Protein AF-A0A1H8M1Q2-F1 (afdb_monomer_lite)

Secondary structure (DSSP, 8-state):
-PPPPPPTT--HHHHHHHHHHHHHTT-EEE--TTT--EEEEE-TTS-EEEEEETTTBS---TTSTTEEEEEE-TTS-EEEEEEEE-HHHHHHHHHHS-------

Foldseek 3Di:
DPAQDDPPPQDPVQVVVLVVLLVVLVWDWDPPPGYETWTWDQAPQLKIKTKGFAPGYHGDGQQDQGIKIWIAHNVRHTDDIDTSDGNVVNSVVSVPPPNPDPPD

Radius of gyration: 13.9 Å; chains: 1; bounding box: 31×35×34 Å

pLDDT: mean 76.12, std 16.34, range [36.72, 92.94]

Sequence (104 aa):
MRPIPEAADVTEADRLQCRTLIEAANFYAVDYERDGACWERVLPSGECLVLAVWKSGLFGKPERKEWTLVRYTGRGTLGDETGPMTLHEALSHVAALPALRRCS

Structure (mmCIF, N/CA/C/O backbone):
data_AF-A0A1H8M1Q2-F1
#
_entry.id   AF-A0A1H8M1Q2-F1
#
loop_
_atom_site.group_PDB
_atom_site.id
_atom_site.type_symbol
_atom_site.label_atom_id
_atom_site.label_alt_id
_atom_site.label_comp_id
_atom_site.label_asym_id
_atom_site.label_entity_id
_atom_site.label_seq_id
_atom_site.pdbx_PDB_ins_code
_atom_site.Cartn_x
_atom_site.Cartn_y
_atom_site.Cartn_z
_atom_site.occupancy
_atom_site.B_iso_or_equiv
_atom_site.auth_seq_id
_atom_site.auth_comp_id
_atom_site.auth_asym_id
_atom_site.auth_atom_id
_atom_site.pdbx_PDB_model_num
ATOM 1 N N . MET A 1 1 ? 13.875 -20.958 2.516 1.00 41.91 1 MET A N 1
ATOM 2 C CA . MET A 1 1 ? 13.239 -20.239 1.397 1.00 41.91 1 MET A CA 1
ATOM 3 C C . MET A 1 1 ? 14.352 -19.632 0.557 1.00 41.91 1 MET A C 1
ATOM 5 O O . MET A 1 1 ? 15.412 -1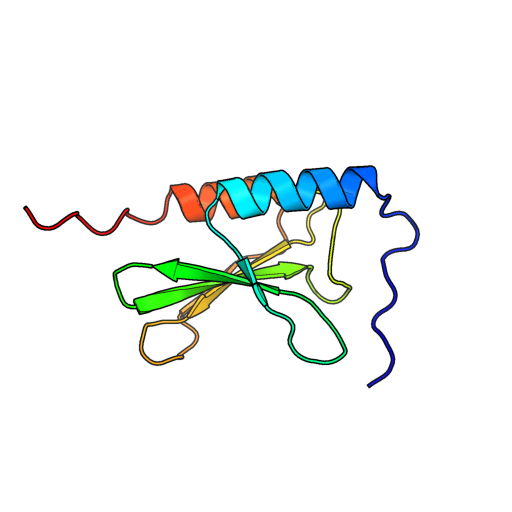9.359 1.110 1.00 41.91 1 MET A O 1
ATOM 9 N N . ARG A 1 2 ? 14.197 -19.600 -0.770 1.00 42.44 2 ARG A N 1
ATOM 10 C CA . ARG A 1 2 ? 15.149 -18.914 -1.659 1.00 42.44 2 ARG A CA 1
ATOM 11 C C . ARG A 1 2 ? 14.726 -17.442 -1.714 1.00 42.44 2 ARG A C 1
ATOM 13 O O . ARG A 1 2 ? 13.515 -17.260 -1.821 1.00 42.44 2 ARG A O 1
ATOM 20 N N . PRO A 1 3 ? 15.671 -16.479 -1.717 1.00 47.25 3 PRO A N 1
ATOM 21 C CA . PRO A 1 3 ? 15.361 -15.064 -1.880 1.00 47.25 3 PRO A CA 1
ATOM 22 C C . PRO A 1 3 ? 14.397 -14.880 -3.045 1.00 47.25 3 PRO A C 1
ATOM 24 O O . PRO A 1 3 ? 14.708 -15.318 -4.160 1.00 47.25 3 PRO A O 1
ATOM 27 N N . ILE A 1 4 ? 13.227 -14.298 -2.794 1.00 49.28 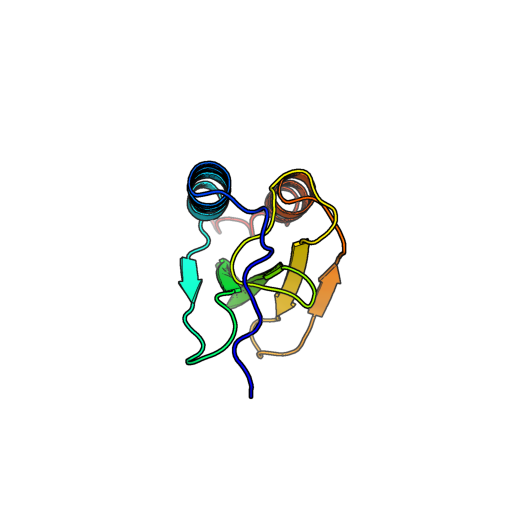4 ILE A N 1
ATOM 28 C CA . ILE A 1 4 ? 12.336 -13.883 -3.878 1.00 49.28 4 ILE A CA 1
ATOM 29 C C . ILE A 1 4 ? 13.115 -12.855 -4.718 1.00 49.28 4 ILE A C 1
ATOM 31 O O . ILE A 1 4 ? 13.554 -11.842 -4.171 1.00 49.28 4 ILE A O 1
ATOM 35 N N . PRO A 1 5 ? 13.374 -13.116 -6.013 1.00 51.81 5 PRO A N 1
ATOM 36 C CA . PRO A 1 5 ? 14.173 -12.210 -6.825 1.00 51.81 5 PRO A CA 1
ATOM 37 C C . PRO A 1 5 ? 13.444 -10.873 -6.969 1.00 51.81 5 PRO A C 1
ATOM 39 O O . PRO A 1 5 ? 12.255 -10.860 -7.288 1.00 51.81 5 PRO A O 1
ATOM 42 N N . GLU A 1 6 ? 14.156 -9.759 -6.767 1.00 52.53 6 GLU A N 1
ATOM 43 C CA . GLU A 1 6 ? 13.660 -8.445 -7.188 1.00 52.53 6 GLU A CA 1
ATOM 44 C C . GLU A 1 6 ? 13.249 -8.537 -8.665 1.00 52.53 6 GLU A C 1
ATOM 46 O O . GLU A 1 6 ? 13.958 -9.146 -9.476 1.00 52.53 6 GLU A O 1
ATOM 51 N N . ALA A 1 7 ? 12.098 -7.963 -9.025 1.00 60.12 7 ALA A N 1
ATOM 52 C CA . ALA A 1 7 ? 11.717 -7.870 -10.427 1.00 60.12 7 ALA A CA 1
ATOM 53 C C . ALA A 1 7 ? 12.842 -7.133 -11.172 1.00 60.12 7 ALA A C 1
ATOM 55 O O . ALA A 1 7 ? 13.179 -5.999 -10.834 1.00 60.12 7 ALA A O 1
ATOM 56 N N . ALA A 1 8 ? 13.459 -7.807 -12.149 1.00 63.88 8 ALA A N 1
ATOM 57 C CA . ALA A 1 8 ? 14.715 -7.388 -12.781 1.00 63.88 8 ALA A CA 1
ATOM 58 C C . ALA A 1 8 ? 14.654 -6.008 -13.465 1.00 63.88 8 ALA A C 1
ATOM 60 O O . ALA A 1 8 ? 15.675 -5.478 -13.895 1.00 63.88 8 ALA A O 1
ATOM 61 N N . ASP A 1 9 ? 13.456 -5.444 -13.592 1.00 77.06 9 ASP A N 1
ATOM 62 C CA . ASP A 1 9 ? 13.174 -4.178 -14.240 1.00 77.06 9 ASP A CA 1
ATOM 63 C C . ASP A 1 9 ? 12.723 -3.065 -13.277 1.00 77.06 9 ASP A C 1
ATOM 65 O O . ASP A 1 9 ? 12.343 -1.990 -13.747 1.00 77.06 9 ASP A O 1
ATOM 69 N N . VAL A 1 10 ? 12.745 -3.309 -11.961 1.00 76.06 10 VAL A N 1
ATOM 70 C CA . VAL A 1 10 ? 12.496 -2.295 -10.927 1.00 76.06 10 VAL A CA 1
ATOM 71 C C . VAL A 1 10 ? 13.769 -1.487 -10.695 1.00 76.06 10 VAL A C 1
ATOM 73 O O . VAL A 1 10 ? 14.808 -1.998 -10.273 1.00 76.06 10 VAL A O 1
ATOM 76 N N . THR A 1 11 ? 13.685 -0.190 -10.965 1.00 81.56 11 THR A N 1
ATOM 77 C CA . THR A 1 11 ? 14.804 0.739 -10.810 1.00 81.56 11 THR A CA 1
ATOM 78 C C . THR A 1 11 ? 14.868 1.314 -9.393 1.00 81.56 11 THR A C 1
ATOM 80 O O . THR A 1 11 ? 13.954 1.168 -8.582 1.00 81.56 11 THR A O 1
ATOM 83 N N . GLU A 1 12 ? 15.966 1.988 -9.054 1.00 80.44 12 GLU A N 1
ATOM 84 C CA . GLU A 1 12 ? 16.047 2.768 -7.811 1.00 80.44 12 GLU A CA 1
ATOM 85 C C . GLU A 1 12 ? 15.024 3.918 -7.782 1.00 80.44 12 GLU A C 1
ATOM 87 O O . GLU A 1 12 ? 14.442 4.192 -6.734 1.00 80.44 12 GLU A O 1
ATOM 92 N N . ALA A 1 13 ? 14.741 4.534 -8.935 1.00 84.06 13 ALA A N 1
ATOM 93 C CA . ALA A 1 13 ? 13.731 5.583 -9.052 1.00 84.06 13 ALA A CA 1
ATOM 94 C C . ALA A 1 13 ? 12.323 5.056 -8.728 1.00 84.06 13 ALA A C 1
ATOM 96 O O . ALA A 1 13 ? 11.601 5.693 -7.963 1.00 84.06 13 ALA A O 1
ATOM 97 N N . ASP A 1 14 ? 11.974 3.864 -9.225 1.00 82.19 14 ASP A N 1
ATOM 98 C CA . ASP A 1 14 ? 10.700 3.204 -8.907 1.00 82.19 14 ASP A CA 1
ATOM 99 C C . ASP A 1 14 ? 10.595 2.916 -7.402 1.00 82.19 14 ASP A C 1
ATOM 101 O O . ASP A 1 14 ? 9.576 3.200 -6.772 1.00 82.19 14 ASP A O 1
ATOM 105 N N . ARG A 1 15 ? 11.680 2.412 -6.791 1.00 79.62 15 ARG A N 1
ATOM 106 C CA . ARG A 1 15 ? 11.748 2.155 -5.342 1.00 79.62 15 ARG A CA 1
ATOM 107 C C . ARG A 1 15 ? 11.547 3.426 -4.526 1.00 79.62 15 ARG A C 1
ATOM 109 O O . ARG A 1 15 ? 10.778 3.415 -3.563 1.00 79.62 15 ARG A O 1
ATOM 116 N N . LEU A 1 16 ? 12.225 4.510 -4.901 1.00 83.44 16 LEU A N 1
ATOM 117 C CA . LEU A 1 16 ? 12.108 5.800 -4.227 1.00 83.44 16 LEU A CA 1
ATOM 118 C C . LEU A 1 16 ? 10.688 6.356 -4.360 1.00 83.44 16 LEU A C 1
ATOM 120 O O . LEU A 1 16 ? 10.099 6.754 -3.359 1.00 83.44 16 LEU A O 1
ATOM 124 N N . GLN A 1 17 ? 10.111 6.314 -5.563 1.00 85.88 17 GLN A N 1
ATOM 125 C CA . GLN A 1 17 ? 8.745 6.769 -5.810 1.00 85.88 17 GLN A CA 1
ATOM 126 C C . GLN A 1 17 ? 7.724 5.976 -4.988 1.00 85.88 17 GLN A C 1
ATOM 128 O O . GLN A 1 17 ? 6.892 6.575 -4.305 1.00 85.88 17 GLN A O 1
ATOM 133 N N . CYS A 1 18 ? 7.800 4.642 -5.010 1.00 85.56 18 CYS A N 1
ATOM 134 C CA . CYS A 1 18 ? 6.944 3.778 -4.201 1.00 85.56 18 CYS A CA 1
ATOM 135 C C . CYS A 1 18 ? 7.078 4.109 -2.714 1.00 85.56 18 CYS A C 1
ATOM 137 O O . CYS A 1 18 ? 6.071 4.349 -2.053 1.00 85.56 18 CYS A O 1
ATOM 139 N N . ARG A 1 19 ? 8.310 4.197 -2.197 1.00 84.88 19 ARG A N 1
ATOM 140 C CA . ARG A 1 19 ? 8.569 4.541 -0.793 1.00 84.88 19 ARG A CA 1
ATOM 141 C C . ARG A 1 19 ? 7.935 5.876 -0.413 1.00 84.88 19 ARG A C 1
ATOM 143 O O . ARG A 1 19 ? 7.185 5.924 0.553 1.00 84.88 19 ARG A O 1
ATOM 150 N N . THR A 1 20 ? 8.183 6.933 -1.186 1.00 87.06 20 THR A N 1
ATOM 151 C CA . THR A 1 20 ? 7.633 8.266 -0.906 1.00 87.06 20 THR A CA 1
ATOM 152 C C . THR A 1 20 ? 6.106 8.252 -0.854 1.00 87.06 20 THR A C 1
ATOM 154 O O . THR A 1 20 ? 5.521 8.846 0.048 1.00 87.06 20 THR A O 1
ATOM 157 N N . LEU A 1 21 ? 5.447 7.556 -1.785 1.00 89.06 21 LEU A N 1
ATOM 158 C CA . LEU A 1 21 ? 3.986 7.452 -1.812 1.00 89.06 21 LEU A CA 1
ATOM 159 C C . LEU A 1 21 ? 3.432 6.655 -0.620 1.00 89.06 21 LEU A C 1
ATOM 161 O O . LEU A 1 21 ? 2.421 7.042 -0.033 1.00 89.06 21 LEU A O 1
ATOM 165 N N . ILE A 1 22 ? 4.095 5.559 -0.253 1.00 87.44 22 ILE A N 1
ATOM 166 C CA . ILE A 1 22 ? 3.681 4.668 0.836 1.00 87.44 22 ILE A CA 1
ATOM 167 C C . ILE A 1 22 ? 3.877 5.343 2.203 1.00 87.44 22 ILE A C 1
ATOM 169 O O . ILE A 1 22 ? 2.959 5.353 3.026 1.00 87.44 22 ILE A O 1
ATOM 173 N N . GLU A 1 23 ? 5.025 5.986 2.424 1.00 86.69 23 GLU A N 1
ATOM 174 C CA . GLU A 1 23 ? 5.316 6.747 3.646 1.00 86.69 23 GLU A CA 1
ATOM 175 C C . GLU A 1 23 ? 4.374 7.951 3.798 1.00 86.69 23 GLU A C 1
ATOM 177 O O . GLU A 1 23 ? 3.857 8.195 4.890 1.00 86.69 23 GLU A O 1
ATOM 182 N N . ALA A 1 24 ? 4.053 8.658 2.705 1.00 89.06 24 ALA A N 1
ATOM 183 C CA . ALA A 1 24 ? 3.062 9.739 2.720 1.00 89.06 24 ALA A CA 1
ATOM 184 C C . ALA A 1 24 ? 1.659 9.256 3.137 1.00 89.06 24 ALA A C 1
ATOM 186 O O . ALA A 1 24 ? 0.866 10.023 3.688 1.00 89.06 24 ALA A O 1
ATOM 187 N N . ALA A 1 25 ? 1.356 7.973 2.927 1.00 88.94 25 ALA A N 1
ATOM 188 C CA . ALA A 1 25 ? 0.128 7.334 3.384 1.00 88.94 25 ALA A CA 1
ATOM 189 C C . ALA A 1 25 ? 0.210 6.778 4.822 1.00 88.94 25 ALA A C 1
ATOM 191 O O . ALA A 1 25 ? -0.740 6.128 5.270 1.00 88.94 25 ALA A O 1
ATOM 192 N N . ASN A 1 26 ? 1.275 7.095 5.570 1.00 89.94 26 ASN A N 1
ATOM 193 C CA . ASN A 1 26 ? 1.557 6.661 6.946 1.00 89.94 26 ASN A CA 1
ATOM 194 C C . ASN A 1 26 ? 1.732 5.147 7.106 1.00 89.94 26 ASN A C 1
ATOM 196 O O . ASN A 1 26 ? 1.334 4.577 8.123 1.00 89.94 26 ASN A O 1
ATOM 200 N N . PHE A 1 27 ? 2.285 4.495 6.090 1.00 88.88 27 PHE A N 1
ATOM 201 C CA . PHE A 1 27 ? 2.778 3.133 6.223 1.00 88.88 27 PHE A CA 1
ATOM 202 C C . PHE A 1 27 ? 4.259 3.133 6.592 1.00 88.88 27 PHE A C 1
ATOM 204 O O . PHE A 1 27 ? 5.010 4.034 6.217 1.00 88.88 27 PHE A O 1
ATOM 211 N N . TYR A 1 28 ? 4.679 2.079 7.278 1.00 84.75 28 TYR A N 1
ATOM 212 C CA . TYR A 1 28 ? 6.055 1.861 7.700 1.00 84.75 28 TYR A CA 1
ATOM 213 C C . TYR A 1 28 ? 6.535 0.512 7.179 1.00 84.75 28 TYR A C 1
ATOM 215 O O . TYR A 1 28 ? 5.768 -0.449 7.143 1.00 84.75 28 TYR A O 1
ATOM 223 N N . ALA A 1 29 ? 7.797 0.439 6.761 1.00 78.94 29 ALA A N 1
ATOM 224 C CA . ALA A 1 29 ? 8.387 -0.821 6.333 1.00 78.94 29 ALA A CA 1
ATOM 225 C C . ALA A 1 29 ? 8.493 -1.774 7.530 1.00 78.94 29 ALA A C 1
ATOM 227 O O . ALA A 1 29 ? 9.031 -1.397 8.573 1.00 78.94 29 ALA A O 1
ATOM 228 N N . VAL A 1 30 ? 8.008 -3.002 7.366 1.00 75.75 30 VAL A N 1
ATOM 229 C CA . VAL A 1 30 ? 8.166 -4.079 8.344 1.00 75.75 30 VAL A CA 1
ATOM 230 C C . VAL A 1 30 ? 9.044 -5.152 7.724 1.00 75.75 30 VAL A C 1
ATOM 232 O O . VAL A 1 30 ? 8.726 -5.721 6.679 1.00 75.75 30 VAL A O 1
ATOM 235 N N . ASP A 1 31 ? 10.189 -5.384 8.360 1.00 65.38 31 ASP A N 1
ATOM 236 C CA . ASP A 1 31 ? 11.164 -6.375 7.924 1.00 65.38 31 ASP A CA 1
ATOM 237 C C . ASP A 1 31 ? 10.802 -7.727 8.549 1.00 65.38 31 ASP A C 1
ATOM 239 O O . ASP A 1 31 ? 11.177 -8.037 9.681 1.00 65.38 31 ASP A O 1
ATOM 243 N N . TYR A 1 32 ? 10.005 -8.527 7.841 1.00 55.97 32 TYR A N 1
ATOM 244 C CA . TYR A 1 32 ? 9.898 -9.945 8.169 1.00 55.97 32 TYR A CA 1
ATOM 245 C C . TYR A 1 32 ? 11.163 -10.613 7.648 1.00 55.97 32 TYR A C 1
ATOM 247 O O . TYR A 1 32 ? 11.322 -10.786 6.437 1.00 55.97 32 TYR A O 1
ATOM 255 N N . GLU A 1 33 ? 12.071 -10.944 8.570 1.00 45.03 33 GLU A N 1
ATOM 256 C CA . GLU A 1 33 ? 13.387 -11.495 8.262 1.00 45.03 33 GLU A CA 1
ATOM 257 C C . GLU A 1 33 ? 13.314 -12.560 7.152 1.00 45.03 33 GLU A C 1
ATOM 259 O O . GLU A 1 33 ? 12.881 -13.692 7.379 1.00 45.03 33 GLU A O 1
ATOM 264 N N . ARG A 1 34 ? 13.806 -12.163 5.969 1.00 43.34 34 ARG A N 1
ATOM 265 C CA . ARG A 1 34 ? 14.325 -12.953 4.834 1.00 43.34 34 ARG A CA 1
ATOM 266 C C . ARG A 1 34 ? 13.634 -12.884 3.482 1.00 43.34 34 ARG A C 1
ATOM 268 O O . ARG A 1 34 ? 14.353 -13.176 2.536 1.00 43.34 34 ARG A O 1
ATOM 275 N N . ASP A 1 35 ? 12.368 -12.508 3.312 1.00 44.19 35 ASP A N 1
ATOM 276 C CA . ASP A 1 35 ? 11.759 -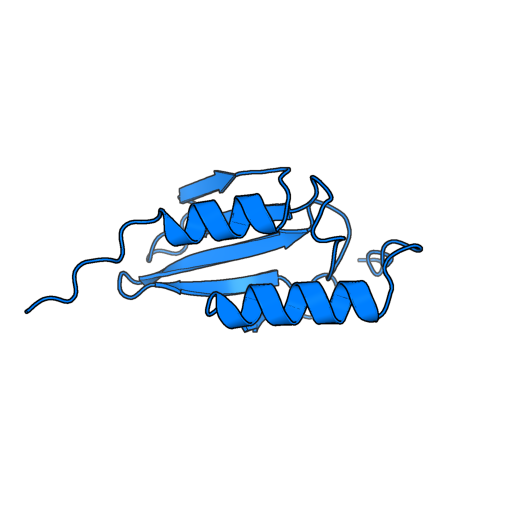12.706 1.975 1.00 44.19 35 ASP A CA 1
ATOM 277 C C . ASP A 1 35 ? 10.671 -11.715 1.527 1.00 44.19 35 ASP A C 1
ATOM 279 O O . ASP A 1 35 ? 10.091 -11.890 0.459 1.00 44.19 35 ASP A O 1
ATOM 283 N N . GLY A 1 36 ? 10.425 -10.613 2.234 1.00 49.25 36 GLY A N 1
ATOM 284 C CA . GLY A 1 36 ? 9.572 -9.571 1.662 1.00 49.25 36 GLY A CA 1
ATOM 285 C C . GLY A 1 36 ? 9.159 -8.516 2.663 1.00 49.25 36 GLY A C 1
ATOM 286 O O . GLY A 1 36 ? 8.366 -8.789 3.559 1.00 49.25 36 GLY A O 1
ATOM 287 N N . ALA A 1 37 ? 9.672 -7.301 2.480 1.00 60.53 37 ALA A N 1
ATOM 288 C CA . ALA A 1 37 ? 9.150 -6.130 3.158 1.00 60.53 37 ALA A CA 1
ATOM 289 C C . ALA A 1 37 ? 7.708 -5.909 2.719 1.00 60.53 37 ALA A C 1
ATOM 291 O O . ALA A 1 37 ? 7.425 -5.583 1.564 1.00 60.53 37 ALA A O 1
ATOM 292 N N . CYS A 1 38 ? 6.802 -6.082 3.663 1.00 78.25 38 CYS A N 1
ATOM 293 C CA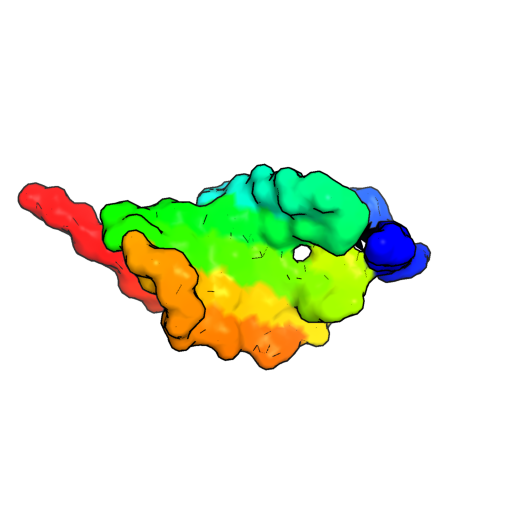 . CYS A 1 38 ? 5.495 -5.482 3.579 1.00 78.25 38 CYS A CA 1
ATOM 294 C C . CYS A 1 38 ? 5.533 -4.125 4.275 1.00 78.25 38 CYS A C 1
ATOM 296 O O . CYS A 1 38 ? 6.410 -3.817 5.086 1.00 78.25 38 CYS A O 1
ATOM 298 N N . TRP A 1 39 ? 4.554 -3.306 3.945 1.00 86.62 39 TRP A N 1
ATOM 299 C CA . TRP A 1 39 ? 4.367 -2.004 4.546 1.00 86.62 39 TRP A CA 1
ATOM 300 C C . TRP A 1 39 ? 3.134 -2.075 5.416 1.00 86.62 39 TRP A C 1
ATOM 302 O O . TRP A 1 39 ? 2.072 -2.465 4.937 1.00 86.62 39 TRP A O 1
ATOM 312 N N . GLU A 1 40 ? 3.254 -1.703 6.681 1.00 89.12 40 GLU A N 1
ATOM 313 C CA . GLU A 1 40 ? 2.146 -1.783 7.623 1.00 89.12 40 GLU A CA 1
ATOM 314 C C . GLU A 1 40 ? 1.708 -0.400 8.094 1.00 89.12 40 GLU A C 1
ATOM 316 O O . GLU A 1 40 ? 2.515 0.512 8.284 1.00 89.12 40 GLU A O 1
ATOM 321 N N . ARG A 1 41 ? 0.404 -0.249 8.304 1.00 90.62 41 ARG A N 1
ATOM 322 C CA . ARG A 1 41 ? -0.204 0.918 8.933 1.00 90.62 41 ARG A CA 1
ATOM 323 C C . ARG A 1 41 ? -1.238 0.458 9.943 1.00 90.62 41 ARG A C 1
ATOM 325 O O . ARG A 1 41 ? -2.262 -0.115 9.579 1.00 90.62 41 ARG A O 1
ATOM 332 N N . VAL A 1 42 ? -1.013 0.795 11.207 1.00 88.62 42 VAL A N 1
ATOM 333 C CA . VAL A 1 42 ? -1.983 0.557 12.278 1.00 88.62 42 VAL A CA 1
ATOM 334 C C . VAL A 1 42 ? -2.941 1.743 12.366 1.00 88.62 42 VAL A C 1
ATOM 336 O O . VAL A 1 42 ? -2.531 2.899 12.479 1.00 88.62 42 VAL A O 1
ATOM 339 N N . LEU A 1 43 ? -4.237 1.462 12.285 1.00 86.94 43 LEU A N 1
ATOM 340 C CA . LEU A 1 43 ? -5.304 2.440 12.454 1.00 86.94 43 LEU A CA 1
ATOM 341 C C . LEU A 1 43 ? -5.619 2.646 13.946 1.00 86.94 43 LEU A C 1
ATOM 343 O O . LEU A 1 43 ? -5.422 1.733 14.747 1.00 86.94 43 LEU A O 1
ATOM 347 N N . PRO A 1 44 ? -6.197 3.796 14.344 1.00 83.94 44 PRO A N 1
ATOM 348 C CA . PRO A 1 44 ? -6.595 4.039 15.735 1.00 83.94 44 PRO A CA 1
ATOM 349 C C . PRO A 1 44 ? -7.594 3.023 16.318 1.00 83.94 44 PRO A C 1
ATOM 351 O O . PRO A 1 44 ? -7.672 2.880 17.533 1.00 83.94 44 PRO A O 1
ATOM 354 N N . SER A 1 45 ? -8.350 2.304 15.479 1.00 83.50 45 SER A N 1
ATOM 355 C CA . SER A 1 45 ? -9.209 1.181 15.902 1.00 83.50 45 SER A CA 1
ATOM 356 C C . SER A 1 45 ? -8.437 -0.058 16.354 1.00 83.50 45 SER A C 1
ATOM 358 O O . SER A 1 45 ? -9.050 -0.997 16.859 1.00 83.50 45 SER A O 1
ATOM 360 N N . GLY A 1 46 ? -7.127 -0.103 16.116 1.00 85.25 46 GLY A N 1
ATOM 361 C CA . GLY A 1 46 ? -6.309 -1.303 16.243 1.00 85.25 46 GLY A CA 1
ATOM 362 C C . GLY A 1 46 ? -6.330 -2.200 15.003 1.00 85.25 46 GLY A C 1
ATOM 363 O O . GLY A 1 46 ? -5.656 -3.222 15.005 1.00 85.25 46 GLY A O 1
ATOM 364 N N . GLU A 1 47 ? -7.069 -1.853 13.943 1.00 88.75 47 GLU A N 1
ATOM 365 C CA . GLU A 1 47 ? -6.953 -2.556 12.657 1.00 88.75 47 GLU A CA 1
ATOM 366 C C . GLU A 1 47 ? -5.578 -2.298 12.025 1.00 88.75 47 GLU A C 1
ATOM 368 O O . GLU A 1 47 ? -5.063 -1.183 12.095 1.00 88.75 47 GLU A O 1
ATOM 373 N N . CYS A 1 48 ? -4.993 -3.311 11.391 1.00 89.62 48 CYS A N 1
ATOM 374 C CA . CYS A 1 48 ? -3.717 -3.199 10.690 1.00 89.62 48 CYS A CA 1
ATOM 375 C C . CYS A 1 48 ? -3.935 -3.357 9.186 1.00 89.62 48 CYS A C 1
ATOM 377 O O . CYS A 1 48 ? -4.569 -4.309 8.733 1.00 89.62 48 CYS A O 1
ATOM 379 N N . LEU A 1 49 ? -3.414 -2.415 8.411 1.00 91.06 49 LEU A N 1
ATOM 380 C CA . LEU A 1 49 ? -3.356 -2.492 6.961 1.00 91.06 49 LEU A CA 1
ATOM 381 C C . LEU A 1 49 ? -1.961 -2.938 6.562 1.00 91.06 49 LEU A C 1
ATOM 383 O O . LEU A 1 49 ? -0.986 -2.336 6.997 1.00 91.06 49 LEU A O 1
ATOM 387 N N . VAL A 1 50 ? -1.877 -3.946 5.707 1.00 89.31 50 VAL A N 1
ATOM 388 C CA . VAL A 1 50 ? -0.630 -4.473 5.164 1.00 89.31 50 VAL A CA 1
ATOM 389 C C . VAL A 1 50 ? -0.667 -4.304 3.654 1.00 89.31 50 VAL A C 1
ATOM 391 O O . VAL A 1 50 ? -1.560 -4.810 2.980 1.00 89.31 50 VAL A O 1
ATOM 394 N N . LEU A 1 51 ? 0.298 -3.570 3.124 1.00 88.50 51 LEU A N 1
ATOM 395 C CA . LEU A 1 51 ? 0.499 -3.352 1.704 1.00 88.50 51 LEU A CA 1
ATOM 396 C C . LEU A 1 51 ? 1.715 -4.165 1.253 1.00 88.50 51 LEU A C 1
ATOM 398 O O . LEU A 1 51 ? 2.808 -4.028 1.805 1.00 88.50 51 LEU A O 1
ATOM 402 N N . ALA A 1 52 ? 1.525 -5.013 0.249 1.00 85.06 52 ALA A N 1
ATOM 403 C CA . ALA A 1 52 ? 2.561 -5.902 -0.266 1.00 85.06 52 ALA A CA 1
ATOM 404 C C . ALA A 1 52 ? 2.472 -6.039 -1.788 1.00 85.06 52 ALA A C 1
ATOM 406 O O . ALA A 1 52 ? 1.424 -5.799 -2.388 1.00 85.06 52 ALA A O 1
ATOM 407 N N . VAL A 1 53 ? 3.569 -6.464 -2.411 1.00 78.56 53 VAL A N 1
ATOM 408 C CA . VAL A 1 53 ? 3.597 -6.814 -3.833 1.00 78.56 53 VAL A CA 1
ATOM 409 C C . VAL A 1 53 ? 3.220 -8.289 -3.975 1.00 78.56 53 VAL A C 1
ATOM 411 O O . VAL A 1 53 ? 3.879 -9.175 -3.427 1.00 78.56 53 VAL A O 1
ATOM 414 N N . TRP A 1 54 ? 2.142 -8.566 -4.700 1.00 66.25 54 TRP A N 1
ATOM 415 C CA . TRP A 1 54 ? 1.593 -9.888 -4.966 1.00 66.25 54 TRP A CA 1
ATOM 416 C C . TRP A 1 54 ? 2.677 -10.832 -5.520 1.00 66.25 54 TRP A C 1
ATOM 418 O O . TRP A 1 54 ? 3.175 -10.650 -6.625 1.00 66.25 54 TRP A O 1
ATOM 428 N N . LYS A 1 55 ? 2.991 -11.899 -4.771 1.00 55.06 55 LYS A N 1
ATOM 429 C CA . LYS A 1 55 ? 3.846 -13.048 -5.152 1.00 55.06 55 LYS A CA 1
ATOM 430 C C . LYS A 1 55 ? 5.320 -12.782 -5.524 1.00 55.06 55 LYS A C 1
ATOM 432 O O . LYS A 1 55 ? 5.980 -13.771 -5.849 1.00 55.06 55 LYS A O 1
ATOM 437 N N . SER A 1 56 ? 5.874 -11.561 -5.484 1.00 54.22 56 SER A N 1
ATOM 438 C CA . SER A 1 56 ? 7.206 -11.375 -6.106 1.00 54.22 56 SER A CA 1
ATOM 439 C C . SER A 1 56 ? 8.151 -10.245 -5.647 1.00 54.22 56 SER A C 1
ATOM 441 O O . SER A 1 56 ? 9.135 -10.030 -6.345 1.00 54.22 56 SER A O 1
ATOM 443 N N . GLY A 1 57 ? 7.987 -9.567 -4.499 1.00 57.59 57 GLY A N 1
ATOM 444 C CA . GLY A 1 57 ? 9.109 -8.754 -3.969 1.00 57.59 57 GLY A CA 1
ATOM 445 C C . GLY A 1 57 ? 8.786 -7.632 -2.976 1.00 57.59 57 GLY A C 1
ATOM 446 O O . GLY A 1 57 ? 7.640 -7.436 -2.592 1.00 57.59 57 GLY A O 1
ATOM 447 N N . LEU A 1 58 ? 9.831 -6.886 -2.573 1.00 55.09 58 L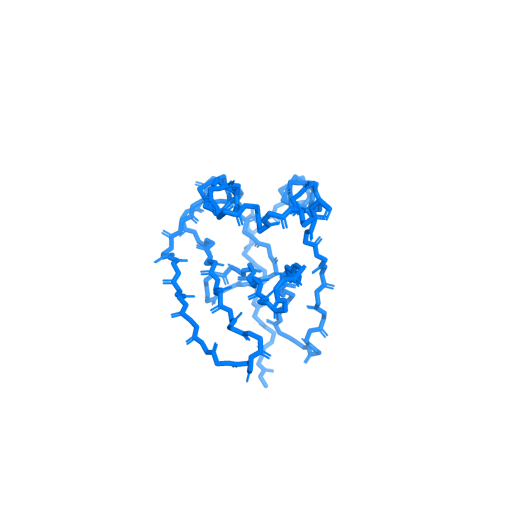EU A N 1
ATOM 448 C CA . LEU A 1 58 ? 9.747 -5.702 -1.690 1.00 55.09 58 LEU A CA 1
ATOM 449 C C . LEU A 1 58 ? 9.111 -4.480 -2.369 1.00 55.09 58 LEU A C 1
ATOM 451 O O . LEU A 1 58 ? 8.488 -3.644 -1.716 1.00 55.09 58 LEU A O 1
ATOM 455 N N . PHE A 1 59 ? 9.328 -4.348 -3.677 1.00 62.50 59 PHE A N 1
ATOM 456 C CA . PHE A 1 59 ? 8.871 -3.223 -4.477 1.00 62.50 59 PHE A CA 1
ATOM 457 C C . PHE A 1 59 ? 8.358 -3.716 -5.817 1.00 62.50 59 PHE A C 1
ATOM 459 O O . PHE A 1 59 ? 8.993 -4.536 -6.480 1.00 62.50 59 PHE A O 1
ATOM 466 N N . GLY A 1 60 ? 7.206 -3.175 -6.188 1.00 70.25 60 GLY A N 1
ATOM 467 C CA . GLY A 1 60 ? 6.690 -3.212 -7.536 1.00 70.25 60 GLY A CA 1
ATOM 468 C C . GLY A 1 60 ? 6.900 -1.871 -8.228 1.00 70.25 60 GLY A C 1
ATOM 469 O O . GLY A 1 60 ? 7.417 -0.917 -7.639 1.00 70.25 60 GLY A O 1
ATOM 470 N N . LYS A 1 61 ? 6.436 -1.774 -9.466 1.00 78.69 61 LYS A N 1
ATOM 471 C CA . LYS A 1 61 ? 6.211 -0.505 -10.140 1.00 78.69 61 LYS A CA 1
ATOM 472 C C . LYS A 1 61 ? 4.880 0.097 -9.686 1.00 78.69 61 LYS A C 1
ATOM 474 O O . LYS A 1 61 ? 3.891 -0.637 -9.568 1.00 78.69 61 LYS A O 1
ATOM 479 N N . PRO A 1 62 ? 4.816 1.415 -9.440 1.00 80.25 62 PRO A N 1
ATOM 480 C CA . PRO A 1 62 ? 3.592 2.076 -8.991 1.00 80.25 62 PRO A CA 1
ATOM 481 C C . PRO A 1 62 ? 2.378 1.806 -9.895 1.00 80.25 62 PRO A C 1
ATOM 483 O O . PRO A 1 62 ? 1.257 1.643 -9.415 1.00 80.25 62 PRO A O 1
ATOM 486 N N . GLU A 1 63 ? 2.604 1.752 -11.205 1.00 83.00 63 GLU A N 1
ATOM 487 C CA . GLU A 1 63 ? 1.594 1.643 -12.258 1.00 83.00 63 GLU A CA 1
ATOM 488 C C . GLU A 1 63 ? 1.176 0.205 -12.593 1.00 83.00 63 GLU A C 1
ATOM 490 O O . GLU A 1 63 ? 0.259 -0.005 -13.390 1.00 83.00 63 GLU A O 1
ATOM 495 N N . ARG A 1 64 ? 1.832 -0.802 -12.008 1.00 83.31 64 ARG A N 1
ATOM 496 C CA . ARG A 1 64 ? 1.530 -2.209 -12.283 1.00 83.31 64 ARG A CA 1
ATOM 497 C C . ARG A 1 64 ? 0.463 -2.747 -11.353 1.00 83.31 64 ARG A C 1
ATOM 499 O O . ARG A 1 64 ? 0.447 -2.451 -10.163 1.00 83.31 64 ARG A O 1
ATOM 506 N N . LYS A 1 65 ? -0.390 -3.617 -11.897 1.00 86.75 65 LYS A N 1
ATOM 507 C CA . LYS A 1 65 ? -1.354 -4.401 -11.120 1.00 86.75 65 LYS A CA 1
ATOM 508 C C . LYS A 1 65 ? -0.656 -5.561 -10.427 1.00 86.75 65 LYS A C 1
ATOM 510 O O . LYS A 1 65 ? -0.773 -6.707 -10.845 1.00 86.75 65 LYS A O 1
ATOM 515 N N . GLU A 1 66 ? 0.096 -5.231 -9.393 1.00 82.50 66 GLU A N 1
ATOM 516 C CA . GLU A 1 66 ? 0.870 -6.181 -8.596 1.00 82.50 66 GLU A CA 1
ATOM 517 C C . GLU A 1 66 ? 0.848 -5.847 -7.108 1.00 82.50 66 GLU A C 1
ATOM 519 O O . GLU A 1 66 ? 1.491 -6.531 -6.332 1.00 82.50 66 GLU A O 1
ATOM 524 N N . TRP A 1 67 ? 0.093 -4.836 -6.685 1.00 87.44 67 TRP A N 1
ATOM 525 C CA . TRP A 1 67 ? -0.068 -4.491 -5.280 1.00 87.44 67 TRP A CA 1
ATOM 526 C C . TRP A 1 67 ? -1.300 -5.173 -4.695 1.00 87.44 67 TRP A C 1
ATOM 528 O O . TRP A 1 67 ? -2.346 -5.284 -5.344 1.00 87.44 67 TRP A O 1
ATOM 538 N N . THR A 1 68 ? -1.166 -5.596 -3.446 1.00 88.62 68 THR A N 1
ATOM 539 C CA . THR A 1 68 ? -2.231 -6.159 -2.623 1.00 88.62 68 THR A CA 1
ATOM 540 C C . THR A 1 68 ? -2.320 -5.358 -1.338 1.00 88.62 68 THR A C 1
ATOM 542 O O . THR A 1 68 ? -1.309 -5.113 -0.679 1.00 88.62 68 THR A O 1
ATOM 545 N N . LEU A 1 69 ? -3.541 -4.980 -0.972 1.00 89.88 69 LEU A N 1
ATOM 546 C CA . LEU A 1 69 ? -3.859 -4.399 0.322 1.00 89.88 69 LEU A CA 1
ATOM 547 C C . LEU A 1 69 ? -4.623 -5.439 1.141 1.00 89.88 69 LEU A C 1
ATOM 549 O O . LEU A 1 69 ? -5.689 -5.900 0.733 1.00 89.88 69 LEU A O 1
ATOM 553 N N . VAL A 1 70 ? -4.079 -5.786 2.298 1.00 89.25 70 VAL A N 1
ATOM 554 C CA . VAL A 1 70 ? -4.674 -6.710 3.259 1.00 89.25 70 VAL A CA 1
ATOM 555 C C . VAL A 1 70 ? -5.066 -5.929 4.506 1.00 89.25 70 VAL A C 1
ATOM 557 O O . VAL A 1 70 ? -4.290 -5.128 5.018 1.00 89.25 70 VAL A O 1
ATOM 560 N N . ARG A 1 71 ? -6.270 -6.162 5.017 1.00 89.44 71 ARG A N 1
ATOM 561 C CA . ARG A 1 71 ? -6.767 -5.590 6.265 1.00 89.44 71 ARG A CA 1
ATOM 562 C C . ARG A 1 71 ? -6.888 -6.688 7.305 1.00 89.44 71 ARG A C 1
ATOM 564 O O . ARG A 1 71 ? -7.649 -7.634 7.125 1.00 89.44 71 ARG A O 1
ATOM 571 N N . TYR A 1 72 ? -6.197 -6.520 8.421 1.00 88.00 72 TYR A N 1
ATOM 572 C CA . TYR A 1 72 ? -6.351 -7.318 9.627 1.00 88.00 72 TYR A CA 1
ATOM 573 C C . TYR A 1 72 ? -7.161 -6.539 10.659 1.00 88.00 72 TYR A C 1
ATOM 575 O O . TYR A 1 72 ? -6.949 -5.351 10.898 1.00 88.00 72 TYR A O 1
ATOM 583 N N . THR A 1 73 ? -8.094 -7.225 11.303 1.00 84.69 73 THR A N 1
ATOM 584 C CA . THR A 1 73 ? -8.831 -6.680 12.447 1.00 84.69 73 THR A CA 1
ATOM 585 C C . THR A 1 73 ? -7.911 -6.543 13.665 1.00 84.69 73 THR A C 1
ATOM 587 O O . THR A 1 73 ? -6.884 -7.215 13.746 1.00 84.69 73 THR A O 1
ATOM 590 N N . GLY A 1 74 ? -8.310 -5.766 14.680 1.00 76.75 74 GLY A N 1
ATOM 591 C CA . GLY A 1 74 ? -7.544 -5.623 15.933 1.00 76.75 74 GLY A CA 1
ATOM 592 C C . GLY A 1 74 ? -7.354 -6.904 16.763 1.00 76.75 74 GLY A C 1
ATOM 593 O O . GLY A 1 74 ? -6.756 -6.861 17.831 1.00 76.75 74 GLY A O 1
ATOM 594 N N . ARG A 1 75 ? -7.854 -8.052 16.287 1.00 79.19 75 ARG A N 1
ATOM 595 C CA . ARG A 1 75 ? -7.602 -9.390 16.849 1.00 79.19 75 ARG A CA 1
ATOM 596 C C . ARG A 1 75 ? -6.592 -10.205 16.031 1.00 79.19 75 ARG A C 1
ATOM 598 O O . ARG A 1 75 ? -6.445 -11.398 16.272 1.00 79.19 75 ARG A O 1
ATOM 605 N N . GLY A 1 76 ? -5.960 -9.598 15.025 1.00 76.75 76 GLY A N 1
ATOM 606 C CA . GLY A 1 76 ? -5.068 -10.282 14.084 1.00 76.75 76 GLY A CA 1
ATOM 607 C C . GLY A 1 76 ? -5.795 -11.202 13.098 1.00 76.75 76 GLY A C 1
ATOM 608 O O . GLY A 1 76 ? -5.159 -11.977 12.393 1.00 76.75 76 GLY A O 1
ATOM 609 N N . THR A 1 77 ? -7.129 -11.153 13.038 1.00 84.12 77 THR A N 1
ATOM 610 C CA . THR A 1 77 ? -7.914 -11.941 12.078 1.00 84.12 77 THR A CA 1
ATOM 611 C C . THR A 1 77 ? -7.955 -11.226 10.734 1.00 84.12 77 THR A C 1
ATOM 613 O O . THR A 1 77 ? -8.207 -10.017 10.707 1.00 84.12 77 THR A O 1
ATOM 616 N N . LEU A 1 78 ? -7.747 -11.970 9.645 1.00 84.62 78 LEU A N 1
ATOM 617 C CA . LEU A 1 78 ? -7.908 -11.481 8.276 1.00 84.62 78 LEU A CA 1
ATOM 618 C C . LEU A 1 78 ? -9.331 -10.935 8.085 1.00 84.62 78 LEU A C 1
ATOM 620 O O . LEU A 1 78 ? -10.307 -11.649 8.309 1.00 84.62 78 LEU A O 1
ATOM 624 N N . GLY A 1 79 ? -9.424 -9.658 7.729 1.00 82.56 79 GLY A N 1
ATOM 625 C CA . GLY A 1 79 ? -10.666 -8.972 7.392 1.00 82.56 79 GLY A CA 1
ATOM 626 C C . GLY A 1 79 ? -10.910 -9.022 5.891 1.00 82.56 79 GLY A C 1
ATOM 627 O O . GLY A 1 79 ? -11.760 -9.778 5.439 1.00 82.56 79 GLY A O 1
ATOM 628 N N . ASP A 1 80 ? -10.132 -8.245 5.134 1.00 86.19 80 ASP A N 1
ATOM 629 C CA . ASP A 1 80 ? -10.271 -8.126 3.680 1.00 86.19 80 ASP A CA 1
ATOM 630 C C . ASP A 1 80 ? -8.914 -8.256 2.989 1.00 86.19 80 ASP A C 1
ATOM 632 O O . ASP A 1 80 ? -7.894 -7.812 3.511 1.00 86.19 80 ASP A O 1
ATOM 636 N N . GLU A 1 81 ? -8.911 -8.808 1.782 1.00 89.19 81 GLU A N 1
ATOM 637 C CA . GLU A 1 81 ? -7.765 -8.806 0.876 1.00 89.19 81 GLU A CA 1
ATOM 638 C C . GLU A 1 81 ? -8.238 -8.275 -0.473 1.00 89.19 81 GLU A C 1
ATOM 640 O O . GLU A 1 81 ? -9.226 -8.750 -1.032 1.00 89.19 81 GLU A O 1
ATOM 645 N N . THR A 1 82 ? -7.566 -7.248 -0.983 1.00 89.62 82 THR A N 1
ATOM 646 C CA . THR A 1 82 ? -7.897 -6.629 -2.269 1.00 89.62 82 THR A CA 1
ATOM 647 C C . THR A 1 82 ? -6.645 -6.578 -3.135 1.00 89.62 82 THR A C 1
ATOM 649 O O . THR A 1 82 ? -5.582 -6.170 -2.671 1.00 89.62 82 THR A O 1
ATOM 652 N N . GLY A 1 83 ? -6.768 -6.980 -4.400 1.00 87.31 83 GLY A N 1
ATOM 653 C CA . GLY A 1 83 ? -5.675 -7.027 -5.372 1.00 87.31 83 GLY A CA 1
ATOM 654 C C . GLY A 1 83 ? -5.917 -8.096 -6.448 1.00 87.31 83 GLY A C 1
ATOM 655 O O . GLY A 1 83 ? -6.864 -8.876 -6.328 1.00 87.31 83 GLY A O 1
ATOM 656 N N . PRO A 1 84 ? -5.084 -8.157 -7.501 1.00 89.38 84 PRO A N 1
ATOM 657 C CA . PRO A 1 84 ? -3.964 -7.259 -7.778 1.00 89.38 84 PRO A CA 1
ATOM 658 C C . PRO A 1 84 ? -4.416 -5.886 -8.307 1.00 89.38 84 PRO A C 1
ATOM 660 O O . PRO A 1 84 ? -5.328 -5.792 -9.130 1.00 89.38 84 PRO A O 1
ATOM 663 N N . MET A 1 85 ? -3.752 -4.819 -7.860 1.00 90.44 85 MET A N 1
ATOM 664 C CA . MET A 1 85 ? -4.045 -3.430 -8.240 1.00 90.44 85 MET A CA 1
ATOM 665 C C . MET A 1 85 ? -2.767 -2.585 -8.341 1.00 90.44 85 MET A C 1
ATOM 667 O O . MET A 1 85 ? -1.679 -3.057 -8.020 1.00 90.44 85 MET A O 1
ATOM 671 N N . THR A 1 86 ? -2.881 -1.358 -8.834 1.00 91.44 86 THR A N 1
ATOM 672 C CA . THR A 1 86 ? -1.795 -0.366 -8.834 1.00 91.44 86 THR A CA 1
ATOM 673 C C . THR A 1 86 ? -1.562 0.208 -7.440 1.00 91.44 86 THR A C 1
ATOM 675 O O . THR A 1 86 ? -2.461 0.206 -6.597 1.00 91.44 86 THR A O 1
ATOM 678 N N . LEU A 1 87 ? -0.377 0.772 -7.191 1.00 89.81 87 LEU A N 1
ATOM 679 C CA . LEU A 1 87 ? -0.100 1.444 -5.919 1.00 89.81 87 LEU A CA 1
ATOM 680 C C . LEU A 1 87 ? -1.084 2.601 -5.68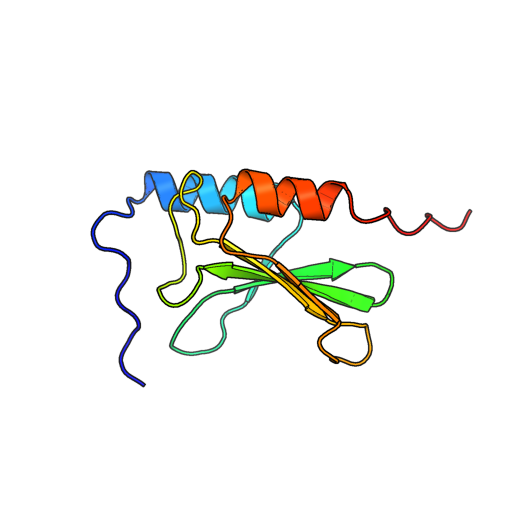7 1.00 89.81 87 LEU A C 1
ATOM 682 O O . LEU A 1 87 ? -1.578 2.790 -4.580 1.00 89.81 87 LEU A O 1
ATOM 686 N N . HIS A 1 88 ? -1.426 3.348 -6.739 1.00 91.19 88 HIS A N 1
ATOM 687 C CA . HIS A 1 88 ? -2.388 4.446 -6.646 1.00 91.19 88 HIS A CA 1
ATOM 688 C C . HIS A 1 88 ? -3.792 3.973 -6.235 1.00 91.19 88 HIS A C 1
ATOM 690 O O . HIS A 1 88 ? -4.422 4.592 -5.374 1.00 91.19 88 HIS A O 1
ATOM 696 N N . GLU A 1 89 ? -4.275 2.870 -6.813 1.00 92.94 89 GLU A N 1
ATOM 697 C CA . GLU A 1 89 ? -5.544 2.251 -6.413 1.00 92.94 89 GLU A CA 1
ATOM 698 C C . GLU A 1 89 ? -5.493 1.822 -4.939 1.00 92.94 89 GLU A C 1
ATOM 700 O O . GLU A 1 89 ? -6.387 2.182 -4.173 1.00 92.94 89 GLU A O 1
ATOM 705 N N . ALA A 1 90 ? -4.416 1.155 -4.505 1.00 91.00 90 ALA A N 1
ATOM 706 C CA . ALA A 1 90 ? -4.258 0.723 -3.115 1.00 91.00 90 ALA A CA 1
ATOM 707 C C . ALA A 1 90 ? -4.304 1.903 -2.132 1.00 91.00 90 ALA A C 1
ATOM 709 O O . ALA A 1 90 ? -5.034 1.865 -1.141 1.00 91.00 90 ALA A O 1
ATOM 710 N N . LEU A 1 91 ? -3.588 2.990 -2.426 1.00 91.12 91 LEU A N 1
ATOM 711 C CA . LEU A 1 91 ? -3.590 4.190 -1.586 1.00 91.12 91 LEU A CA 1
ATOM 712 C C . LEU A 1 91 ? -4.947 4.911 -1.595 1.00 91.12 91 LEU A C 1
ATOM 714 O O . LEU A 1 91 ? -5.358 5.460 -0.572 1.00 91.12 91 LEU A O 1
ATOM 718 N N . SER A 1 92 ? -5.679 4.857 -2.710 1.00 90.88 92 SER A N 1
ATOM 719 C CA . SER A 1 92 ? -7.046 5.383 -2.800 1.00 90.88 92 SER A CA 1
ATOM 720 C C . SER A 1 92 ? -8.021 4.581 -1.934 1.00 90.88 92 SER A C 1
ATOM 722 O O . SER A 1 92 ? -8.848 5.172 -1.240 1.00 90.88 92 SER A O 1
ATOM 724 N N . HIS A 1 93 ? -7.887 3.250 -1.897 1.00 88.31 93 HIS A N 1
ATOM 725 C CA . HIS A 1 93 ? -8.646 2.399 -0.977 1.00 88.31 93 HIS A CA 1
ATOM 726 C C . HIS A 1 93 ? -8.372 2.767 0.482 1.00 88.31 93 HIS A C 1
ATOM 728 O O . HIS A 1 93 ? -9.313 2.911 1.258 1.00 88.31 93 HIS A O 1
ATOM 734 N N . VAL A 1 94 ? -7.107 2.993 0.847 1.00 86.81 94 VAL A N 1
ATOM 735 C CA . VAL A 1 94 ? -6.734 3.427 2.203 1.00 86.81 94 VAL A CA 1
ATOM 736 C C . VAL A 1 94 ? -7.335 4.792 2.545 1.00 86.81 94 VAL A C 1
ATOM 738 O O . VAL A 1 94 ? -7.806 4.983 3.663 1.00 86.81 94 VAL A O 1
ATOM 741 N N . ALA A 1 95 ? -7.341 5.739 1.604 1.00 83.75 95 ALA A N 1
ATOM 742 C CA . ALA A 1 95 ? -7.932 7.062 1.810 1.00 83.75 95 ALA A CA 1
ATOM 743 C C . ALA A 1 95 ? -9.464 7.017 1.952 1.00 83.75 95 ALA A C 1
ATOM 745 O O . ALA A 1 95 ? -10.041 7.852 2.647 1.00 83.75 95 ALA A O 1
ATOM 746 N N . ALA A 1 96 ? -10.112 6.044 1.306 1.00 82.00 96 ALA A N 1
ATOM 747 C CA . ALA A 1 96 ? -11.551 5.820 1.385 1.00 82.00 96 ALA A CA 1
ATOM 748 C C . ALA A 1 96 ? -11.980 5.048 2.642 1.00 82.00 96 ALA A C 1
ATOM 750 O O . ALA A 1 96 ? -13.166 5.068 2.987 1.00 82.00 96 ALA A O 1
ATOM 751 N N . LEU A 1 97 ? -11.050 4.380 3.340 1.00 74.44 97 LEU A N 1
ATOM 752 C CA . LEU A 1 97 ? -11.358 3.789 4.637 1.00 74.44 97 LEU A CA 1
ATOM 753 C C . LEU A 1 97 ? -11.825 4.908 5.568 1.00 74.44 97 LEU A C 1
ATOM 755 O O . LEU A 1 97 ? -11.161 5.946 5.654 1.00 74.44 97 LEU A O 1
ATOM 759 N N . PRO A 1 98 ? -12.964 4.731 6.258 1.00 61.34 98 PRO A N 1
ATOM 760 C CA . PRO A 1 98 ? -13.477 5.758 7.139 1.00 61.34 98 PRO A CA 1
ATOM 761 C C . PRO A 1 98 ? -12.374 6.113 8.130 1.00 61.34 98 PRO A C 1
ATOM 763 O O . PRO A 1 98 ? -11.941 5.267 8.913 1.00 61.34 98 PRO A O 1
ATOM 766 N N . ALA A 1 99 ? -11.904 7.364 8.073 1.00 51.59 99 ALA A N 1
ATOM 767 C CA . ALA A 1 99 ? -11.093 7.942 9.126 1.00 51.59 99 ALA A CA 1
ATOM 768 C C . ALA A 1 99 ? -11.929 7.797 10.392 1.00 51.59 99 ALA A C 1
ATOM 770 O O . ALA A 1 99 ? -12.901 8.530 10.585 1.00 51.59 99 ALA A O 1
ATOM 771 N N . LEU A 1 100 ? -11.636 6.758 11.176 1.00 45.66 100 LEU A N 1
ATOM 772 C CA . LEU A 1 100 ? -12.344 6.472 12.406 1.00 45.66 100 LEU A CA 1
ATOM 773 C C . LEU A 1 100 ? -12.361 7.764 13.191 1.00 45.66 100 LEU A C 1
ATOM 775 O O . LEU A 1 100 ? -11.310 8.336 13.487 1.00 45.66 100 LEU A O 1
ATOM 779 N N . ARG A 1 101 ? -13.591 8.253 13.362 1.00 39.34 101 ARG A N 1
ATOM 780 C CA . ARG A 1 101 ? -13.943 9.523 13.972 1.00 39.34 101 ARG A CA 1
ATOM 781 C C . ARG A 1 101 ? -12.934 9.823 15.070 1.00 39.34 101 ARG A C 1
ATOM 783 O O . ARG A 1 101 ? -12.821 9.047 16.016 1.00 39.34 101 ARG A O 1
ATOM 790 N N . ARG A 1 102 ? -12.220 10.948 14.950 1.00 36.72 102 ARG A N 1
ATOM 791 C CA . ARG A 1 102 ? -11.664 11.594 16.138 1.00 36.72 102 ARG A CA 1
ATOM 792 C C . ARG A 1 102 ? -12.857 11.760 17.071 1.00 36.72 102 ARG A C 1
ATOM 794 O O . ARG A 1 102 ? -13.760 12.534 16.758 1.00 36.72 102 ARG A O 1
ATOM 801 N N . CYS A 1 103 ? -12.926 10.943 18.116 1.00 37.31 103 CYS A N 1
ATOM 802 C CA . CYS A 1 103 ? -13.845 11.202 19.204 1.00 37.31 103 CYS A CA 1
ATOM 803 C C . CYS A 1 103 ? -13.491 12.601 19.711 1.00 37.31 103 CYS A C 1
ATOM 805 O O . CYS A 1 103 ? -12.343 12.859 20.077 1.00 37.31 103 CYS A O 1
ATOM 807 N N . SER A 1 104 ? -14.467 13.491 19.561 1.00 37.62 104 SER A N 1
ATOM 808 C CA . SER A 1 104 ? -14.586 14.783 20.230 1.00 37.62 104 SER A CA 1
ATOM 809 C C . SER A 1 104 ? -14.317 14.671 21.720 1.00 37.62 104 SER A C 1
ATOM 811 O O . SER A 1 104 ? -14.818 13.674 22.294 1.00 37.62 104 SER A O 1
#